Protein AF-A0A261QCX4-F1 (afdb_monomer_lite)

Structure (mmCIF, N/CA/C/O backbone):
data_AF-A0A261QCX4-F1
#
_entry.id   AF-A0A261QCX4-F1
#
loop_
_atom_site.group_PDB
_atom_site.id
_atom_site.type_symbol
_atom_site.label_atom_id
_atom_site.label_alt_id
_atom_site.label_comp_id
_atom_site.label_asym_id
_atom_site.label_entity_id
_atom_site.label_seq_id
_atom_site.pdbx_PDB_ins_code
_atom_site.Cartn_x
_atom_site.Cartn_y
_atom_site.Cartn_z
_atom_site.occupancy
_atom_site.B_iso_or_equiv
_atom_site.auth_seq_id
_atom_site.auth_comp_id
_atom_site.auth_asym_id
_atom_site.auth_atom_id
_atom_site.pdbx_PDB_model_num
ATOM 1 N N . MET A 1 1 ? 6.318 -2.029 2.864 1.00 81.06 1 MET A N 1
ATOM 2 C CA . MET A 1 1 ? 7.152 -3.258 2.730 1.00 81.06 1 MET A CA 1
ATOM 3 C C . MET A 1 1 ? 7.662 -3.360 1.300 1.00 81.06 1 MET A C 1
ATOM 5 O O . MET A 1 1 ? 6.929 -2.938 0.425 1.00 81.06 1 MET A O 1
ATOM 9 N N . THR A 1 2 ? 8.886 -3.832 1.038 1.00 82.62 2 THR A N 1
ATOM 10 C CA . THR A 1 2 ? 9.458 -3.858 -0.328 1.00 82.62 2 THR A CA 1
ATOM 11 C C . THR A 1 2 ? 9.252 -5.201 -1.023 1.00 82.62 2 THR A C 1
ATOM 13 O O . THR A 1 2 ? 9.128 -6.225 -0.354 1.00 82.62 2 THR A O 1
ATOM 16 N N . LYS A 1 3 ? 9.268 -5.192 -2.363 1.00 87.62 3 LYS A N 1
ATOM 17 C CA . LYS A 1 3 ? 8.924 -6.311 -3.261 1.00 87.62 3 LYS A CA 1
ATOM 18 C C . LYS A 1 3 ? 9.333 -7.713 -2.788 1.00 87.62 3 LYS A C 1
ATOM 20 O O . LYS A 1 3 ? 8.513 -8.621 -2.774 1.00 87.62 3 LYS A O 1
ATOM 25 N N . LYS A 1 4 ? 10.577 -7.888 -2.335 1.00 92.00 4 LYS A N 1
ATOM 26 C CA . LYS A 1 4 ? 11.108 -9.195 -1.899 1.00 92.00 4 LYS A CA 1
ATOM 27 C C . LYS A 1 4 ? 10.434 -9.788 -0.651 1.00 92.00 4 LYS A C 1
ATOM 29 O O . LYS A 1 4 ? 10.545 -10.986 -0.433 1.00 92.00 4 LYS A O 1
ATOM 34 N N . TYR A 1 5 ? 9.785 -8.961 0.165 1.00 93.44 5 TYR A N 1
ATOM 35 C CA . TYR A 1 5 ? 9.095 -9.372 1.392 1.00 93.44 5 TYR A CA 1
ATOM 36 C C . TYR A 1 5 ? 7.572 -9.397 1.232 1.00 93.44 5 TYR A C 1
ATOM 38 O O . TYR A 1 5 ? 6.874 -9.687 2.196 1.00 93.44 5 TYR A O 1
ATOM 46 N N . LEU A 1 6 ? 7.035 -9.065 0.053 1.00 94.50 6 LEU A N 1
ATOM 47 C CA . LEU A 1 6 ? 5.586 -8.996 -0.149 1.00 94.50 6 LEU A CA 1
ATOM 48 C C . LEU A 1 6 ? 4.882 -10.358 -0.034 1.00 94.50 6 LEU A C 1
ATOM 50 O O . LEU A 1 6 ? 3.833 -10.386 0.601 1.00 94.50 6 LEU A O 1
ATOM 54 N N . PRO A 1 7 ? 5.445 -11.483 -0.518 1.00 95.38 7 PRO A N 1
ATOM 55 C CA . PRO A 1 7 ? 4.836 -12.791 -0.272 1.00 95.38 7 PRO A CA 1
ATOM 56 C C . PRO A 1 7 ? 4.742 -13.141 1.220 1.00 95.38 7 PRO A C 1
ATOM 58 O O . PRO A 1 7 ? 3.748 -13.689 1.679 1.00 95.38 7 PRO A O 1
ATOM 61 N N . GLU A 1 8 ? 5.753 -12.772 2.012 1.00 95.56 8 GLU A N 1
ATOM 62 C CA . GLU A 1 8 ? 5.726 -12.966 3.467 1.00 95.56 8 GLU A CA 1
ATOM 63 C C . GLU A 1 8 ? 4.721 -12.021 4.144 1.00 95.56 8 GLU A C 1
ATOM 65 O O . GLU A 1 8 ? 3.989 -12.432 5.042 1.00 95.56 8 GLU A O 1
ATOM 70 N N . ALA A 1 9 ? 4.648 -10.770 3.680 1.00 95.06 9 ALA A N 1
ATOM 71 C CA . ALA A 1 9 ? 3.674 -9.778 4.128 1.00 95.06 9 ALA A CA 1
ATOM 72 C C . ALA A 1 9 ? 2.226 -10.224 3.923 1.00 95.06 9 ALA A C 1
ATOM 74 O O . ALA A 1 9 ? 1.365 -9.917 4.737 1.00 95.06 9 ALA A O 1
ATOM 75 N N . ALA A 1 10 ? 1.976 -10.941 2.830 1.00 96.06 10 ALA A N 1
ATOM 76 C CA . ALA A 1 10 ? 0.683 -11.498 2.463 1.00 96.06 10 ALA A CA 1
ATOM 77 C C . ALA A 1 10 ? 0.283 -12.722 3.299 1.00 96.06 10 ALA A C 1
ATOM 79 O O . ALA A 1 10 ? -0.808 -13.256 3.133 1.00 96.06 10 ALA A O 1
ATOM 80 N N . SER A 1 11 ? 1.145 -13.192 4.206 1.00 95.69 11 SER A N 1
ATOM 81 C CA . SER A 1 11 ? 0.795 -14.295 5.094 1.00 95.69 11 SER A CA 1
ATOM 82 C C . SER A 1 11 ? -0.418 -13.942 5.955 1.00 95.69 11 SER A C 1
ATOM 84 O O . SER A 1 11 ? -0.452 -12.900 6.615 1.00 95.69 11 SER A O 1
ATOM 86 N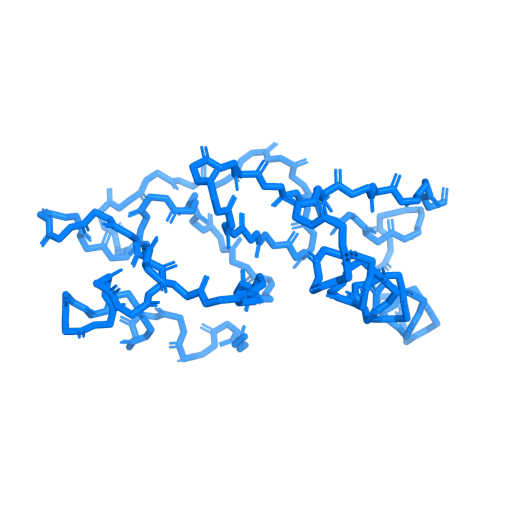 N . ASN A 1 12 ? -1.372 -14.871 6.025 1.00 94.62 12 ASN A N 1
ATOM 87 C CA . ASN A 1 12 ? -2.657 -14.737 6.720 1.00 94.62 12 ASN A CA 1
ATOM 88 C C . ASN A 1 12 ? -2.547 -14.205 8.157 1.00 94.62 12 ASN A C 1
ATOM 90 O O . ASN A 1 12 ? -3.475 -13.572 8.660 1.00 94.62 12 ASN A O 1
ATOM 94 N N . GLN A 1 13 ? -1.420 -14.457 8.830 1.00 94.81 13 GLN A N 1
ATOM 95 C CA . GLN A 1 13 ? -1.164 -13.987 10.193 1.00 94.81 13 GLN A CA 1
ATOM 96 C C . GLN A 1 13 ? -1.097 -12.454 10.319 1.00 94.81 13 GLN A C 1
ATOM 98 O O . GLN A 1 13 ? -1.278 -11.931 11.418 1.00 94.81 13 GLN A O 1
ATOM 103 N N . TYR A 1 14 ? -0.839 -11.733 9.225 1.00 95.88 14 TYR A N 1
ATOM 104 C CA . TYR A 1 14 ? -0.746 -10.272 9.215 1.00 95.88 14 TYR A CA 1
ATOM 105 C C . TYR A 1 14 ? -2.025 -9.579 8.737 1.00 95.88 14 TYR A C 1
ATOM 107 O O . TYR A 1 14 ? -2.201 -8.396 9.022 1.00 95.88 14 TYR A O 1
ATOM 115 N N . ALA A 1 15 ? -2.946 -10.299 8.090 1.00 96.12 15 ALA A N 1
ATOM 116 C CA . ALA A 1 15 ? -4.164 -9.719 7.526 1.00 96.12 15 ALA A CA 1
ATOM 117 C C . ALA A 1 15 ? -4.991 -8.954 8.577 1.00 96.12 15 ALA A C 1
ATOM 119 O O . ALA A 1 15 ? -5.361 -7.802 8.359 1.00 96.12 15 ALA A O 1
ATOM 120 N N . ASP A 1 16 ? -5.196 -9.538 9.766 1.00 95.75 16 ASP A N 1
ATOM 121 C CA . 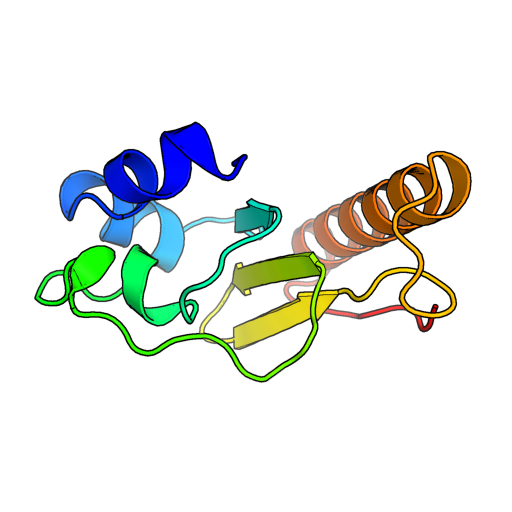ASP A 1 16 ? -5.916 -8.859 10.855 1.00 95.75 16 ASP A CA 1
ATOM 122 C C . ASP A 1 16 ? -5.187 -7.611 11.358 1.00 95.75 16 ASP A C 1
ATOM 124 O O . ASP A 1 16 ? -5.834 -6.648 11.764 1.00 95.75 16 ASP A O 1
ATOM 128 N N . VAL A 1 17 ? -3.851 -7.608 11.330 1.00 95.38 17 VAL A N 1
ATOM 129 C CA . VAL A 1 17 ? -3.059 -6.439 11.732 1.00 95.38 17 VAL A CA 1
ATOM 130 C C . VAL A 1 17 ? -3.307 -5.290 10.763 1.00 95.38 17 VAL A C 1
ATOM 132 O O . VAL A 1 17 ? -3.476 -4.157 11.200 1.00 95.38 17 VAL A O 1
ATOM 135 N N . TYR A 1 18 ? -3.364 -5.572 9.463 1.00 95.62 18 TYR A N 1
ATOM 136 C CA . TYR A 1 18 ? -3.601 -4.551 8.444 1.00 95.62 18 TYR A CA 1
ATOM 137 C C . TYR A 1 18 ? -5.049 -4.058 8.451 1.00 95.62 18 TYR A C 1
ATOM 139 O O . TYR A 1 18 ? -5.274 -2.852 8.361 1.00 95.62 18 TYR A O 1
ATOM 147 N N . LEU A 1 19 ? -6.017 -4.965 8.626 1.00 95.19 19 LEU A N 1
ATOM 148 C CA . LEU A 1 19 ? -7.443 -4.634 8.686 1.00 95.19 19 LEU A CA 1
ATOM 149 C C . LEU A 1 19 ? -7.789 -3.709 9.858 1.00 95.19 19 LEU A C 1
ATOM 151 O O . LEU A 1 19 ? -8.618 -2.817 9.703 1.00 95.19 19 LEU A O 1
ATOM 155 N N . HIS A 1 20 ? -7.139 -3.900 11.008 1.00 94.94 20 HIS A N 1
ATOM 156 C CA . HIS A 1 20 ? -7.423 -3.158 12.242 1.00 94.94 20 HIS A CA 1
ATOM 157 C C . HIS A 1 20 ? -6.319 -2.158 12.609 1.00 94.94 20 HIS A C 1
ATOM 159 O O . HIS A 1 20 ? -6.245 -1.700 13.754 1.00 94.94 20 HIS A O 1
ATOM 165 N N . SER A 1 21 ? -5.427 -1.839 11.668 1.00 94.75 21 SER A N 1
ATOM 166 C CA . SER A 1 21 ? -4.313 -0.935 11.932 1.00 94.75 21 SER A CA 1
ATOM 167 C C . SER A 1 21 ? -4.825 0.476 12.254 1.00 94.75 21 SER A C 1
ATOM 169 O O . SER A 1 21 ? -5.603 1.031 11.478 1.00 94.75 21 SER A O 1
ATOM 171 N N . PRO A 1 22 ? -4.350 1.126 13.336 1.00 93.31 22 PRO A N 1
ATOM 172 C CA . PRO A 1 22 ? -4.719 2.510 13.646 1.00 93.31 22 PRO A CA 1
ATOM 173 C C . PRO A 1 22 ? -4.069 3.529 12.696 1.00 93.31 22 PRO A C 1
ATOM 175 O O . PRO A 1 22 ? -4.407 4.711 12.741 1.00 93.31 22 PRO A O 1
ATOM 178 N N . VAL A 1 23 ? -3.133 3.089 11.850 1.00 94.19 23 VAL A N 1
ATOM 179 C CA . VAL A 1 23 ? -2.432 3.908 10.852 1.00 94.19 23 VAL A CA 1
ATOM 180 C C . VAL A 1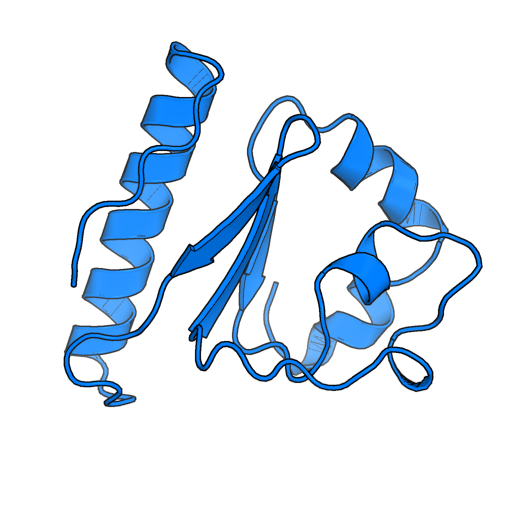 23 ? -2.407 3.201 9.493 1.00 94.19 23 VAL A C 1
ATOM 182 O O . VAL A 1 23 ? -2.423 1.968 9.462 1.00 94.19 23 VAL A O 1
ATOM 185 N N . PRO A 1 24 ? -2.322 3.930 8.367 1.00 95.81 24 PRO A N 1
ATOM 186 C CA . PRO A 1 24 ? -2.259 3.299 7.053 1.00 95.81 24 PRO A CA 1
ATOM 187 C C . PRO A 1 24 ? -1.052 2.370 6.897 1.00 95.81 24 PRO A C 1
ATOM 189 O O . PRO A 1 24 ? 0.065 2.710 7.296 1.00 95.81 24 PRO A O 1
ATOM 192 N N . ILE A 1 25 ? -1.271 1.210 6.275 1.00 95.38 25 ILE A N 1
ATOM 193 C CA . ILE A 1 25 ? -0.209 0.266 5.910 1.00 95.38 25 ILE A CA 1
ATOM 194 C C . ILE A 1 25 ? 0.033 0.350 4.408 1.00 95.38 25 ILE A C 1
ATOM 196 O O . ILE A 1 25 ? -0.914 0.403 3.625 1.00 95.38 25 ILE A O 1
ATOM 200 N N . VAL A 1 26 ? 1.311 0.355 4.014 1.00 95.25 26 VAL A N 1
ATOM 201 C CA . VAL A 1 26 ? 1.724 0.508 2.615 1.00 95.25 26 VAL A CA 1
ATOM 202 C C . VAL A 1 26 ? 2.680 -0.589 2.135 1.00 95.25 26 VAL A C 1
ATOM 204 O O . VAL A 1 26 ? 3.629 -1.004 2.821 1.00 95.25 26 VAL A O 1
ATOM 207 N N . PHE A 1 27 ? 2.473 -1.009 0.892 1.00 95.31 27 PHE A N 1
ATOM 208 C CA . PHE A 1 27 ? 3.229 -2.028 0.174 1.00 95.31 27 PHE A CA 1
ATOM 209 C C . PHE A 1 27 ? 3.857 -1.390 -1.068 1.00 95.31 27 PHE A C 1
ATOM 211 O O . PHE A 1 27 ? 3.178 -0.792 -1.898 1.00 95.31 27 PHE A O 1
ATOM 218 N N . ILE A 1 28 ? 5.184 -1.466 -1.150 1.00 93.69 28 ILE A N 1
ATOM 219 C CA . ILE A 1 28 ? 6.008 -0.768 -2.136 1.00 93.69 28 ILE A CA 1
ATOM 220 C C . ILE A 1 28 ? 6.264 -1.708 -3.305 1.00 93.69 28 ILE A C 1
ATOM 222 O O . ILE A 1 28 ? 6.810 -2.799 -3.110 1.00 93.69 28 ILE A O 1
ATOM 226 N N . ASN A 1 29 ? 5.961 -1.222 -4.504 1.00 92.12 29 ASN A N 1
ATOM 227 C CA . ASN A 1 29 ? 6.232 -1.865 -5.781 1.00 92.12 29 ASN A CA 1
ATOM 228 C C . ASN A 1 29 ? 5.654 -3.292 -5.828 1.00 92.12 29 ASN A C 1
ATOM 230 O O . ASN A 1 29 ? 6.353 -4.265 -6.125 1.00 92.12 29 ASN A O 1
ATOM 234 N N . SER A 1 30 ? 4.386 -3.404 -5.416 1.00 93.12 30 SER A N 1
ATOM 235 C CA . SER A 1 30 ? 3.616 -4.645 -5.471 1.00 93.12 30 SER A CA 1
ATOM 236 C C . SER A 1 30 ? 3.112 -4.875 -6.884 1.00 93.12 30 SER A C 1
ATOM 238 O O . SER A 1 30 ? 2.438 -4.019 -7.450 1.00 93.12 30 SER A O 1
ATOM 240 N N . ASP A 1 31 ? 3.370 -6.066 -7.416 1.00 92.88 31 ASP A N 1
ATOM 241 C CA . ASP A 1 31 ? 2.764 -6.490 -8.679 1.00 92.88 31 ASP A CA 1
ATOM 242 C C . ASP A 1 31 ? 1.306 -6.927 -8.472 1.00 92.88 31 ASP A C 1
ATOM 244 O O . ASP A 1 31 ? 0.566 -7.048 -9.438 1.00 92.88 31 ASP A O 1
ATOM 248 N N . LYS A 1 32 ? 0.885 -7.165 -7.222 1.00 95.50 32 LYS A N 1
ATOM 249 C CA . LYS A 1 32 ? -0.426 -7.709 -6.847 1.00 95.50 32 LYS A CA 1
ATOM 250 C C . LYS A 1 32 ? -1.332 -6.655 -6.227 1.00 95.50 32 LYS A C 1
ATOM 252 O O . LYS A 1 32 ? -0.854 -5.704 -5.603 1.00 95.50 32 LYS A O 1
ATOM 257 N N . VAL A 1 33 ? -2.642 -6.842 -6.382 1.00 94.69 33 VAL A N 1
ATOM 258 C CA . VAL A 1 33 ? -3.671 -5.999 -5.748 1.00 94.69 33 VAL A CA 1
ATOM 259 C C . VAL A 1 33 ? -3.634 -6.093 -4.218 1.00 94.69 33 VAL A C 1
ATOM 261 O O . VAL A 1 33 ? -3.187 -7.089 -3.657 1.00 94.69 33 VAL A O 1
ATOM 264 N N . TYR A 1 34 ? -4.168 -5.077 -3.532 1.00 93.88 34 TYR A N 1
ATOM 265 C CA . TYR A 1 34 ? -4.164 -4.989 -2.063 1.00 93.88 34 TYR A CA 1
ATOM 266 C C . TYR A 1 34 ? -4.850 -6.168 -1.350 1.00 93.88 34 TYR A C 1
ATOM 268 O O . TYR A 1 34 ? -4.492 -6.479 -0.216 1.00 93.88 34 TYR A O 1
ATOM 276 N N . LEU A 1 35 ? -5.801 -6.843 -2.013 1.00 95.38 35 LEU A N 1
ATOM 277 C CA . LEU A 1 35 ? -6.476 -8.029 -1.474 1.00 95.38 35 LEU A CA 1
ATOM 278 C C . LEU A 1 35 ? -5.494 -9.146 -1.116 1.00 95.38 35 LEU A C 1
ATOM 280 O O . LEU A 1 35 ? -5.740 -9.851 -0.149 1.00 95.38 35 LEU A O 1
ATOM 284 N N . ALA A 1 36 ? -4.350 -9.225 -1.805 1.00 96.38 36 ALA A N 1
ATOM 285 C CA . ALA A 1 36 ? -3.271 -10.156 -1.480 1.00 96.38 36 ALA A CA 1
ATOM 286 C C . ALA A 1 36 ? -2.770 -10.044 -0.029 1.00 96.38 36 ALA A C 1
ATOM 288 O O . ALA A 1 36 ? -2.116 -10.955 0.454 1.00 96.38 36 ALA A O 1
ATOM 289 N N . PHE A 1 37 ? -3.010 -8.919 0.650 1.00 96.44 37 PHE A N 1
ATOM 290 C CA . PHE A 1 37 ? -2.501 -8.670 1.999 1.00 96.44 37 PHE A CA 1
ATOM 291 C C . PHE A 1 37 ? -3.580 -8.724 3.082 1.00 96.44 37 PHE A C 1
ATOM 293 O O . PHE A 1 37 ? -3.249 -8.891 4.253 1.00 96.44 37 PHE A O 1
ATOM 300 N N . ILE A 1 38 ? -4.852 -8.538 2.723 1.00 95.81 38 ILE A N 1
ATOM 301 C CA . ILE A 1 38 ? -5.947 -8.406 3.698 1.00 95.81 38 ILE A CA 1
ATOM 302 C C . ILE A 1 38 ? -6.965 -9.548 3.633 1.00 95.81 38 ILE A C 1
ATOM 304 O O . ILE A 1 38 ? -7.695 -9.755 4.600 1.00 95.81 38 ILE A O 1
ATOM 308 N N . ASP A 1 39 ? -7.020 -10.285 2.522 1.00 95.56 39 ASP A N 1
ATOM 309 C CA . ASP A 1 39 ? -7.867 -11.465 2.382 1.00 95.56 39 ASP A CA 1
ATOM 310 C C . ASP A 1 39 ? -7.091 -12.705 2.846 1.00 95.56 39 ASP A C 1
ATOM 312 O O . ASP A 1 39 ? -6.070 -13.071 2.273 1.00 95.56 39 ASP A O 1
ATOM 316 N N . LYS A 1 40 ? -7.575 -13.350 3.912 1.00 94.38 40 LYS A N 1
ATOM 317 C CA . LYS A 1 40 ? -6.926 -14.520 4.525 1.00 94.38 40 LYS A CA 1
ATOM 318 C C . LYS A 1 40 ? -7.021 -15.779 3.671 1.00 94.38 40 LYS A C 1
ATOM 320 O O . LYS A 1 40 ? -6.295 -16.734 3.935 1.00 94.38 40 LYS A O 1
ATOM 325 N N . ASP A 1 41 ? -7.922 -15.815 2.703 1.00 94.69 41 ASP A N 1
ATOM 326 C CA . ASP A 1 41 ? -8.108 -16.985 1.850 1.00 94.69 41 ASP A CA 1
ATOM 327 C C . ASP A 1 41 ? -7.355 -16.840 0.516 1.00 94.69 41 ASP A C 1
ATOM 329 O O . ASP A 1 41 ? -7.375 -17.758 -0.307 1.00 94.69 41 ASP A O 1
ATOM 333 N N . LEU A 1 42 ? -6.654 -15.716 0.309 1.00 95.25 42 LEU A N 1
ATOM 334 C CA . LEU A 1 42 ? -5.947 -15.387 -0.924 1.00 95.25 42 LEU A CA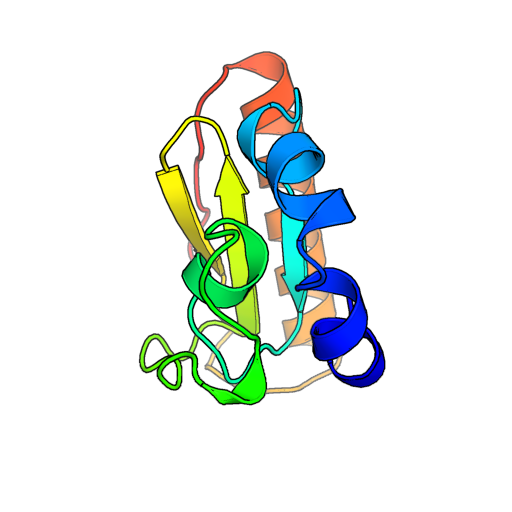 1
ATOM 335 C C . LEU A 1 42 ? -4.435 -15.274 -0.694 1.00 95.25 42 LEU A C 1
ATOM 337 O O . LEU A 1 42 ? -3.964 -14.412 0.040 1.00 95.25 42 LEU A O 1
ATOM 341 N N . SER 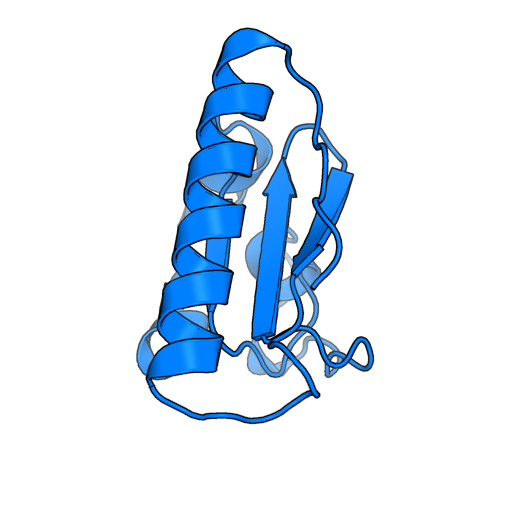A 1 43 ? -3.657 -16.114 -1.379 1.00 93.94 43 SER A N 1
ATOM 342 C CA . SER A 1 43 ? -2.197 -15.994 -1.386 1.00 93.94 43 SER A CA 1
ATOM 343 C C . SER A 1 43 ? -1.729 -14.825 -2.265 1.00 93.94 43 SER A C 1
ATOM 345 O O . SER A 1 43 ? -2.443 -14.365 -3.163 1.00 93.94 43 SER A O 1
ATOM 347 N N . TYR A 1 44 ? -0.490 -14.371 -2.059 1.00 94.94 44 TYR A N 1
ATOM 348 C CA . TYR A 1 44 ? 0.111 -13.349 -2.918 1.00 94.94 44 TYR A CA 1
ATOM 349 C C . TYR A 1 44 ? 0.205 -13.814 -4.375 1.00 94.94 44 TYR A C 1
ATOM 351 O O . TYR A 1 44 ? -0.083 -13.053 -5.297 1.00 94.94 44 TYR A O 1
ATOM 359 N N . GLU A 1 45 ? 0.596 -15.065 -4.598 1.00 94.19 45 GLU A N 1
ATOM 360 C CA . GLU A 1 45 ? 0.797 -15.643 -5.924 1.00 94.19 45 GLU A CA 1
ATOM 361 C C . GLU A 1 45 ? -0.518 -15.780 -6.702 1.00 94.19 45 GLU A C 1
ATOM 363 O O . GLU A 1 45 ? -0.542 -15.489 -7.904 1.00 94.19 45 GLU A O 1
ATOM 368 N N . ASP A 1 46 ? -1.598 -16.159 -6.013 1.00 95.69 46 ASP A N 1
ATOM 369 C CA . ASP A 1 46 ? -2.927 -16.369 -6.602 1.00 95.69 46 ASP A CA 1
ATOM 370 C C . ASP A 1 46 ? -3.702 -15.060 -6.809 1.00 95.69 46 ASP A C 1
ATOM 372 O O . ASP A 1 46 ? -4.649 -15.006 -7.601 1.00 95.69 46 ASP A O 1
ATOM 376 N N . ALA A 1 47 ? -3.300 -13.982 -6.131 1.00 95.81 47 ALA A N 1
ATOM 377 C CA . ALA A 1 47 ? -3.907 -12.675 -6.310 1.00 95.81 47 ALA A CA 1
ATOM 378 C C . ALA A 1 47 ? -3.730 -1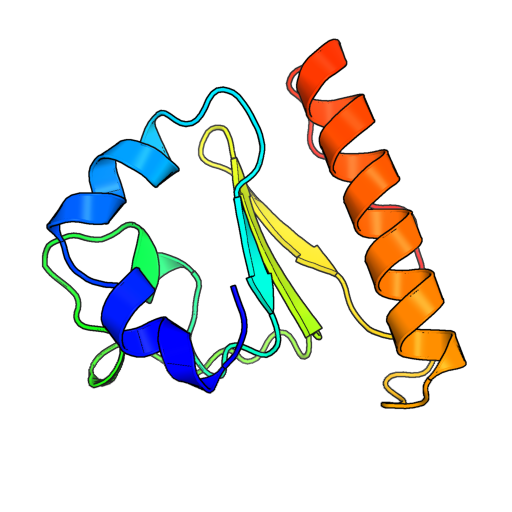2.146 -7.743 1.00 95.81 47 ALA A C 1
ATOM 380 O O . ALA A 1 47 ? -2.738 -12.401 -8.437 1.00 95.81 47 ALA A O 1
ATOM 381 N N . HIS A 1 48 ? -4.697 -11.343 -8.188 1.00 95.50 48 HIS A N 1
ATOM 382 C CA . HIS A 1 48 ? -4.610 -10.663 -9.474 1.00 95.50 48 HIS A CA 1
ATOM 383 C C . HIS A 1 48 ? -3.490 -9.622 -9.496 1.00 95.50 48 HIS A C 1
ATOM 385 O O . HIS A 1 48 ? -3.227 -8.936 -8.503 1.00 95.50 48 HIS A O 1
ATOM 391 N N . ASP A 1 49 ? -2.875 -9.469 -10.667 1.00 94.81 49 ASP A N 1
ATOM 392 C CA . ASP A 1 49 ? -1.895 -8.415 -10.886 1.00 94.81 49 ASP A CA 1
ATOM 393 C C . ASP A 1 49 ? -2.574 -7.039 -10.836 1.00 94.81 49 ASP A C 1
ATOM 395 O O . ASP A 1 49 ? -3.668 -6.835 -11.381 1.00 94.81 49 ASP A O 1
ATOM 399 N N . SER A 1 50 ? -1.920 -6.083 -10.180 1.00 89.94 50 SER A N 1
ATOM 400 C CA . SER A 1 50 ? -2.371 -4.700 -10.139 1.00 89.94 50 SER A CA 1
ATOM 401 C C . SER A 1 50 ? -2.232 -4.056 -11.516 1.00 89.94 50 SER A C 1
ATOM 403 O O . SER A 1 50 ? -1.219 -4.192 -12.199 1.00 89.94 50 SER A O 1
ATOM 405 N N . LYS A 1 51 ? -3.262 -3.309 -11.915 1.00 88.06 51 LYS A N 1
ATOM 406 C CA . LYS A 1 51 ? -3.279 -2.517 -13.155 1.00 88.06 51 LYS A CA 1
ATOM 407 C C . LYS A 1 51 ? -3.296 -1.013 -12.894 1.00 88.06 51 LYS A C 1
ATOM 409 O O . LYS A 1 51 ? -3.506 -0.250 -13.831 1.00 88.06 51 LYS A O 1
ATOM 414 N N . SER A 1 52 ? -3.126 -0.586 -11.641 1.00 84.44 52 SER A N 1
ATOM 415 C CA . SER A 1 52 ? -3.237 0.829 -11.280 1.00 84.44 52 SER A CA 1
ATOM 416 C C . SER A 1 52 ? -2.043 1.664 -11.746 1.00 84.44 52 SER A C 1
ATOM 418 O O . SER A 1 52 ? -2.193 2.854 -11.994 1.00 84.44 52 SER A O 1
ATOM 420 N N . GLY A 1 53 ? -0.867 1.042 -11.900 1.00 84.69 53 GLY A N 1
ATOM 421 C CA . GLY A 1 53 ? 0.380 1.761 -12.177 1.00 84.69 53 GLY A CA 1
ATOM 422 C C . GLY A 1 53 ? 0.920 2.529 -10.964 1.00 84.69 53 GLY A C 1
ATOM 423 O O . GLY A 1 53 ? 1.861 3.310 -11.110 1.00 84.69 53 GLY A O 1
ATOM 424 N N . ASP A 1 54 ? 0.339 2.310 -9.781 1.00 92.25 54 ASP A N 1
ATOM 425 C CA . ASP A 1 54 ? 0.817 2.893 -8.533 1.00 92.25 54 ASP A CA 1
ATOM 426 C C . ASP A 1 54 ? 2.131 2.241 -8.111 1.00 92.25 54 ASP A C 1
ATOM 428 O O . ASP A 1 54 ? 2.304 1.024 -8.188 1.00 92.25 54 ASP A O 1
ATOM 432 N N . TYR A 1 55 ? 3.052 3.054 -7.605 1.00 93.25 55 TYR A N 1
ATOM 433 C CA . TYR A 1 55 ? 4.304 2.551 -7.047 1.00 93.25 55 TYR A CA 1
ATOM 434 C C . TYR A 1 55 ? 4.139 2.094 -5.602 1.00 93.25 55 TYR A C 1
ATOM 436 O O . TYR A 1 55 ? 4.834 1.191 -5.142 1.00 93.25 55 TYR A O 1
ATOM 444 N N . LEU A 1 56 ? 3.204 2.700 -4.882 1.00 94.00 56 LEU A N 1
ATOM 445 C CA . LEU A 1 56 ? 2.833 2.356 -3.521 1.00 94.00 56 LEU A CA 1
ATOM 446 C C . LEU A 1 56 ? 1.337 2.093 -3.484 1.00 94.00 56 LEU A C 1
ATOM 448 O O . LEU A 1 56 ? 0.562 2.924 -3.942 1.00 94.00 56 LEU A O 1
ATOM 452 N N . ILE A 1 57 ? 0.937 0.969 -2.903 1.00 95.12 57 ILE A N 1
ATOM 453 C CA . ILE A 1 57 ? -0.465 0.683 -2.595 1.00 95.12 57 ILE A CA 1
ATOM 454 C C . ILE A 1 57 ? -0.647 0.572 -1.090 1.00 95.12 57 ILE A C 1
ATOM 456 O O . ILE A 1 57 ? 0.286 0.204 -0.372 1.00 95.12 57 ILE A O 1
ATOM 460 N N . GLY A 1 58 ? -1.843 0.865 -0.603 1.00 94.88 58 GLY A N 1
ATOM 461 C CA . GLY A 1 58 ? -2.132 0.799 0.816 1.00 94.88 58 GLY A CA 1
ATOM 462 C C . GLY A 1 58 ? -3.589 0.530 1.132 1.00 94.88 58 GLY A C 1
ATOM 463 O O . GLY A 1 58 ? -4.466 0.566 0.265 1.00 94.88 58 GLY A O 1
ATOM 464 N N . TYR A 1 59 ? -3.809 0.233 2.405 1.00 95.50 59 TYR A N 1
ATOM 465 C CA . TYR A 1 59 ? -5.122 -0.003 2.981 1.00 95.50 59 TYR A CA 1
ATOM 466 C C . TYR A 1 59 ? -5.216 0.684 4.341 1.00 95.50 59 TYR A C 1
ATOM 468 O O . TYR A 1 59 ? -4.269 0.650 5.138 1.00 95.50 59 TYR A O 1
ATOM 476 N N . TYR A 1 60 ? -6.353 1.320 4.594 1.00 96.19 60 TYR A N 1
ATOM 477 C CA . TYR A 1 60 ? -6.682 1.940 5.871 1.00 96.19 60 TYR A CA 1
ATOM 478 C C . TYR A 1 60 ? -8.190 2.146 5.972 1.00 96.19 60 TYR A C 1
ATOM 480 O O . TYR A 1 60 ? -8.776 2.635 5.015 1.00 96.19 60 TYR A O 1
ATOM 488 N N . ASN A 1 61 ? -8.811 1.816 7.109 1.00 92.38 61 ASN A N 1
ATOM 489 C CA . ASN A 1 61 ? -10.240 2.061 7.359 1.00 92.38 61 ASN A CA 1
ATOM 490 C C . ASN A 1 61 ? -11.153 1.668 6.178 1.00 92.38 61 ASN A C 1
ATOM 492 O O . ASN A 1 61 ? -11.915 2.490 5.680 1.00 92.38 61 ASN A O 1
ATOM 496 N N . GLU A 1 62 ? -11.039 0.425 5.695 1.00 91.06 62 GLU A N 1
ATOM 497 C CA . GLU A 1 62 ? -11.837 -0.097 4.564 1.00 91.06 62 GLU A CA 1
ATOM 498 C C . GLU A 1 62 ? -11.588 0.591 3.212 1.00 91.06 62 GLU A C 1
ATOM 500 O O . GLU A 1 62 ? -12.227 0.268 2.210 1.00 91.06 62 GLU A O 1
ATOM 505 N N . GLN A 1 63 ? -10.603 1.486 3.147 1.00 92.94 63 GLN A N 1
ATOM 506 C CA . GLN A 1 63 ? -10.235 2.220 1.951 1.00 92.94 63 GLN A CA 1
ATOM 507 C C . GLN A 1 63 ? -8.899 1.728 1.388 1.00 92.94 63 GLN A C 1
ATOM 509 O O . GLN A 1 63 ? -7.857 1.752 2.046 1.00 92.94 63 GLN A O 1
ATOM 514 N N . TYR A 1 64 ? -8.936 1.330 0.117 1.00 92.62 64 TYR A N 1
ATOM 515 C CA . TYR A 1 64 ? -7.748 1.165 -0.714 1.00 92.62 64 TYR A CA 1
ATOM 516 C C . TYR A 1 64 ? -7.268 2.523 -1.232 1.00 92.62 64 TYR A C 1
ATOM 518 O O . TYR A 1 64 ? -8.074 3.369 -1.630 1.00 92.62 64 TYR A O 1
ATOM 526 N N . PHE A 1 65 ? -5.953 2.704 -1.297 1.00 94.12 65 PHE A N 1
ATOM 527 C CA . PHE A 1 65 ? -5.343 3.851 -1.957 1.00 94.12 65 PHE A CA 1
ATOM 528 C C . PHE A 1 65 ? -4.041 3.476 -2.658 1.00 94.12 65 PHE A C 1
ATOM 530 O O . PHE A 1 65 ? -3.411 2.463 -2.349 1.00 94.12 65 PHE A O 1
ATOM 537 N N . GLY A 1 66 ? -3.633 4.328 -3.594 1.00 93.75 66 GLY A N 1
ATOM 538 C CA . GLY A 1 66 ? -2.405 4.177 -4.354 1.00 93.75 66 GLY A CA 1
ATOM 539 C C . GLY A 1 66 ? -1.707 5.514 -4.568 1.00 93.75 66 GLY A C 1
ATOM 540 O O . GLY A 1 66 ? -2.356 6.557 -4.641 1.00 93.75 66 GLY A O 1
ATOM 541 N N . VAL A 1 67 ? -0.377 5.485 -4.623 1.00 94.38 67 VAL A N 1
ATOM 542 C CA . VAL A 1 67 ? 0.467 6.651 -4.895 1.00 94.38 67 VAL A CA 1
ATOM 543 C C . VAL A 1 67 ? 1.432 6.306 -6.026 1.00 94.38 67 VAL A C 1
ATOM 545 O O . VAL A 1 67 ? 2.270 5.406 -5.916 1.00 94.38 67 VAL A O 1
ATOM 548 N N . GLY A 1 68 ? 1.304 7.036 -7.132 1.00 93.69 68 GLY A N 1
ATOM 549 C CA . GLY A 1 68 ? 2.184 6.937 -8.292 1.00 93.69 68 GLY A CA 1
ATOM 550 C C . GLY A 1 68 ? 3.463 7.767 -8.154 1.00 93.69 68 GLY A C 1
ATOM 551 O O . GLY A 1 68 ? 3.522 8.755 -7.413 1.00 93.69 68 GLY A O 1
ATOM 552 N N . LEU A 1 69 ? 4.486 7.384 -8.919 1.00 94.38 69 LEU A N 1
ATOM 553 C CA . LEU A 1 69 ? 5.694 8.193 -9.100 1.00 94.38 69 LEU A CA 1
ATOM 554 C C . LEU A 1 69 ? 5.409 9.406 -9.985 1.00 94.38 69 LEU A C 1
ATOM 556 O O . LEU A 1 69 ? 4.626 9.315 -10.932 1.00 94.38 69 LEU A O 1
ATOM 560 N N . TYR A 1 70 ? 6.121 10.502 -9.725 1.00 87.75 70 TYR A N 1
ATOM 561 C CA . TYR A 1 70 ? 6.153 11.652 -10.626 1.00 87.75 70 TYR A CA 1
ATOM 562 C C . TYR A 1 70 ? 6.565 11.225 -12.041 1.00 87.75 70 TYR A C 1
ATOM 564 O O . TYR A 1 70 ? 7.544 10.488 -12.205 1.00 87.75 70 TYR A O 1
ATOM 572 N N . ASP A 1 71 ? 5.813 11.664 -13.056 1.00 86.31 71 ASP A N 1
ATOM 573 C CA . ASP A 1 71 ? 5.990 11.289 -14.469 1.00 86.31 71 ASP A CA 1
ATOM 574 C C . ASP A 1 71 ? 6.014 9.769 -14.752 1.00 86.31 71 ASP A C 1
ATOM 576 O O . ASP A 1 71 ? 6.451 9.348 -15.826 1.00 86.31 71 ASP A O 1
ATOM 580 N N . HIS A 1 72 ? 5.592 8.922 -13.807 1.00 87.12 72 HIS A N 1
ATOM 581 C CA . HIS A 1 72 ? 5.768 7.464 -13.865 1.00 87.12 72 HIS A CA 1
ATOM 582 C C . HIS A 1 72 ? 7.235 7.014 -14.027 1.00 87.12 72 HIS A C 1
ATOM 584 O O . HIS A 1 72 ? 7.503 5.928 -14.546 1.00 87.12 72 HIS A O 1
ATOM 590 N N . LYS A 1 73 ? 8.205 7.835 -13.601 1.00 90.56 73 LYS A N 1
ATOM 591 C CA . LYS A 1 73 ? 9.636 7.529 -13.737 1.00 90.56 73 LYS A CA 1
ATOM 592 C C . LYS A 1 73 ? 10.214 7.015 -12.428 1.00 90.56 73 LYS A C 1
ATOM 594 O O . LYS A 1 73 ? 10.130 7.676 -11.401 1.00 90.56 73 LYS A O 1
ATOM 599 N N . GLU A 1 74 ? 10.903 5.881 -12.484 1.00 91.50 74 GLU A N 1
ATOM 600 C CA . GLU A 1 74 ? 11.639 5.319 -11.346 1.00 91.50 74 GLU A CA 1
ATOM 601 C C . GLU A 1 74 ? 13.019 5.978 -11.196 1.00 91.50 74 GLU A C 1
ATOM 603 O O . GLU A 1 74 ? 14.068 5.359 -11.366 1.00 91.50 74 GLU A O 1
ATOM 608 N N . THR A 1 75 ? 13.017 7.286 -10.923 1.00 94.75 75 THR A N 1
ATOM 609 C CA . THR A 1 75 ? 14.225 8.027 -10.535 1.00 94.75 75 THR A CA 1
ATOM 610 C C . THR A 1 75 ? 14.317 8.145 -9.020 1.00 94.75 75 THR A C 1
ATOM 612 O O . THR A 1 75 ? 13.311 8.057 -8.318 1.00 94.75 75 THR A O 1
ATOM 615 N N . LYS A 1 76 ? 15.524 8.399 -8.502 1.00 94.94 76 LYS A N 1
ATOM 616 C CA . LYS A 1 76 ? 15.722 8.670 -7.073 1.00 94.94 76 LYS A CA 1
ATOM 617 C C . LYS A 1 76 ? 14.812 9.806 -6.581 1.00 94.94 76 LYS A C 1
ATOM 619 O O . LYS A 1 76 ? 14.159 9.640 -5.561 1.00 94.94 76 LYS A O 1
ATOM 624 N N . GLU A 1 77 ? 14.741 10.906 -7.329 1.00 94.94 77 GLU A N 1
ATOM 625 C CA . GLU A 1 77 ? 13.928 12.081 -6.986 1.00 94.94 77 GLU A CA 1
ATOM 626 C C . GLU A 1 77 ? 12.433 11.739 -6.957 1.00 94.94 77 GLU A C 1
ATOM 628 O O . GLU A 1 77 ? 11.757 12.017 -5.972 1.00 94.94 77 GLU A O 1
ATOM 633 N N . SER A 1 78 ? 11.931 11.049 -7.987 1.00 94.88 78 SER A N 1
ATOM 634 C CA . SER A 1 78 ? 10.531 10.606 -8.049 1.00 94.88 78 SER A CA 1
ATOM 635 C C . SER A 1 78 ? 10.166 9.655 -6.905 1.00 94.88 78 SER A C 1
ATOM 637 O O . SER A 1 78 ? 9.045 9.695 -6.401 1.00 94.88 78 SER A O 1
ATOM 639 N N . ILE A 1 79 ? 11.099 8.790 -6.492 1.00 94.31 79 ILE A N 1
ATOM 640 C CA . ILE A 1 79 ? 10.912 7.884 -5.355 1.00 94.31 79 ILE A CA 1
ATOM 641 C C . ILE A 1 79 ? 10.886 8.676 -4.040 1.00 94.31 79 ILE A C 1
ATOM 643 O O . ILE A 1 79 ? 9.981 8.465 -3.237 1.00 94.31 79 ILE A O 1
ATOM 647 N N . GLU A 1 80 ? 11.842 9.579 -3.808 1.00 95.06 80 GLU A N 1
ATOM 648 C CA . GLU A 1 80 ? 11.918 10.410 -2.593 1.00 95.06 80 GLU A CA 1
ATOM 649 C C . GLU A 1 80 ? 10.677 11.296 -2.419 1.00 95.06 80 GLU A C 1
ATOM 651 O O . GLU A 1 80 ? 10.118 11.376 -1.320 1.00 95.06 80 GLU A O 1
ATOM 656 N N . ASP A 1 81 ? 10.195 11.892 -3.507 1.00 94.69 81 ASP A N 1
ATOM 657 C CA . ASP A 1 81 ? 8.929 12.624 -3.545 1.00 94.69 81 ASP A CA 1
ATOM 658 C C . ASP A 1 81 ? 7.738 11.721 -3.170 1.00 94.69 81 ASP A C 1
ATOM 660 O O . ASP A 1 81 ? 6.944 12.054 -2.289 1.00 94.69 81 ASP A O 1
ATOM 664 N N . CYS A 1 82 ? 7.647 10.531 -3.771 1.00 94.62 82 CYS A N 1
ATOM 665 C CA . CYS A 1 82 ? 6.581 9.574 -3.482 1.00 94.62 82 CYS A CA 1
ATOM 666 C C . CYS A 1 82 ? 6.562 9.156 -2.000 1.00 94.62 82 CYS A C 1
ATOM 668 O O . CYS A 1 82 ? 5.497 9.120 -1.379 1.00 94.62 82 CYS A O 1
ATOM 670 N N . TYR A 1 83 ? 7.732 8.911 -1.397 1.00 94.25 83 TYR A N 1
ATOM 671 C CA . TYR A 1 83 ? 7.833 8.645 0.043 1.00 94.25 83 TYR A CA 1
ATOM 672 C C . TYR A 1 83 ? 7.399 9.846 0.889 1.00 94.25 83 TYR A C 1
ATOM 674 O O . TYR A 1 83 ? 6.701 9.650 1.883 1.00 94.25 83 TYR A O 1
ATOM 682 N N . SER A 1 84 ? 7.771 11.067 0.500 1.00 95.00 84 SER A N 1
ATOM 683 C CA . SER A 1 84 ? 7.371 12.294 1.206 1.00 95.00 84 SER A CA 1
ATOM 684 C C . SER A 1 84 ? 5.847 12.435 1.241 1.00 95.00 84 SER A C 1
ATOM 686 O O . SER A 1 84 ? 5.269 12.569 2.320 1.00 95.00 84 SER A O 1
ATOM 688 N N . ARG A 1 85 ? 5.182 12.259 0.091 1.00 94.94 85 ARG A N 1
ATOM 689 C CA . ARG A 1 85 ? 3.712 12.282 -0.016 1.00 94.94 85 ARG A CA 1
ATOM 690 C C . ARG A 1 85 ? 3.037 11.186 0.811 1.00 94.94 85 ARG A C 1
ATOM 692 O O . ARG A 1 85 ? 1.986 11.420 1.400 1.00 94.94 85 ARG A O 1
ATOM 699 N N . VAL A 1 86 ? 3.636 9.996 0.902 1.00 94.81 86 VAL A N 1
ATOM 700 C CA . VAL A 1 86 ? 3.106 8.913 1.748 1.00 94.81 86 VAL A CA 1
ATOM 701 C C . VAL A 1 86 ? 3.259 9.213 3.238 1.00 94.81 86 VAL A C 1
ATOM 703 O O . VAL A 1 86 ? 2.351 8.897 4.006 1.00 94.81 86 VAL A O 1
ATOM 706 N N . PHE A 1 87 ? 4.358 9.835 3.668 1.00 94.69 87 PHE A N 1
ATOM 707 C CA . PHE A 1 87 ? 4.504 10.243 5.067 1.00 94.69 87 PHE A CA 1
ATOM 708 C C . PHE A 1 87 ? 3.493 11.320 5.460 1.00 94.69 87 PHE A C 1
ATOM 710 O O . PHE A 1 87 ? 2.864 11.180 6.509 1.00 94.69 87 PHE A O 1
ATOM 717 N N . GLU A 1 88 ? 3.280 12.324 4.607 1.00 94.88 88 GLU A N 1
ATOM 718 C CA . GLU A 1 88 ? 2.227 13.331 4.802 1.00 94.88 88 GLU A CA 1
ATOM 719 C C . GLU A 1 88 ? 0.845 12.675 4.905 1.00 94.88 88 GLU A C 1
ATOM 721 O O . GLU A 1 88 ? 0.110 12.929 5.856 1.00 94.88 88 GLU A O 1
ATOM 726 N N . LEU A 1 89 ? 0.521 11.757 3.987 1.00 95.62 89 LEU A N 1
ATOM 727 C CA . LEU A 1 89 ? -0.737 11.006 3.999 1.00 95.62 89 LEU A CA 1
ATOM 728 C C . LEU A 1 89 ? -0.922 10.215 5.300 1.00 95.62 89 LEU A C 1
ATOM 730 O O . LEU A 1 89 ? -2.001 10.258 5.889 1.00 95.62 89 LEU A O 1
ATOM 734 N N . ILE A 1 90 ? 0.109 9.507 5.773 1.00 94.56 90 ILE A N 1
ATOM 735 C CA . ILE A 1 90 ? 0.054 8.747 7.033 1.00 94.56 90 ILE A CA 1
ATOM 736 C C . ILE A 1 90 ? -0.170 9.687 8.223 1.00 94.56 90 ILE A C 1
ATOM 738 O O . ILE A 1 90 ? -0.951 9.362 9.120 1.00 94.56 90 ILE A O 1
ATOM 742 N N . GLU A 1 91 ? 0.491 10.845 8.245 1.00 94.75 91 GLU A N 1
ATOM 743 C CA . GLU A 1 91 ? 0.310 11.847 9.294 1.00 94.75 91 GLU A CA 1
ATOM 744 C C . GLU A 1 91 ? -1.109 12.428 9.278 1.00 94.75 91 GLU A C 1
ATOM 746 O O . GLU A 1 91 ? -1.763 12.484 10.324 1.00 94.75 91 GLU A O 1
ATOM 751 N N . THR A 1 92 ? -1.628 12.798 8.109 1.00 94.56 92 THR A N 1
ATOM 752 C CA . THR A 1 92 ? -3.007 13.270 7.954 1.00 94.56 92 THR A CA 1
ATOM 753 C C . THR A 1 92 ? -4.004 12.208 8.397 1.00 94.56 92 THR A C 1
ATOM 755 O O . THR A 1 92 ? -4.861 12.498 9.233 1.00 94.56 92 THR A O 1
ATOM 758 N N . ALA A 1 93 ? -3.862 10.971 7.921 1.00 95.00 93 ALA A N 1
ATOM 759 C CA . ALA A 1 93 ? -4.754 9.866 8.258 1.00 95.00 93 ALA A CA 1
ATOM 760 C C . ALA A 1 93 ? -4.753 9.565 9.758 1.00 95.00 93 ALA A C 1
ATOM 762 O O . ALA A 1 93 ? -5.810 9.394 10.356 1.00 95.00 93 ALA A O 1
ATOM 763 N N . LYS A 1 94 ? -3.585 9.593 10.404 1.00 91.88 94 LYS A N 1
ATOM 764 C CA . LYS A 1 94 ? -3.473 9.418 11.857 1.00 91.88 94 LYS A CA 1
ATOM 765 C C . LYS A 1 94 ? -4.226 10.498 12.646 1.00 91.88 94 LYS A C 1
ATOM 767 O O . LYS A 1 94 ? -4.740 10.209 13.723 1.00 91.88 94 LYS A O 1
ATOM 772 N N . ASN A 1 95 ? -4.254 11.735 12.149 1.00 93.12 95 ASN A N 1
ATOM 773 C CA . ASN A 1 95 ? -4.874 12.868 12.844 1.00 93.12 95 ASN A CA 1
ATOM 774 C C . ASN A 1 95 ? -6.362 13.059 12.508 1.00 93.12 95 ASN A C 1
ATOM 776 O O . ASN A 1 95 ? -7.097 13.618 13.320 1.00 93.12 95 ASN A O 1
ATOM 780 N N . THR A 1 96 ? -6.801 12.627 11.326 1.00 94.19 96 THR A N 1
ATOM 781 C CA . THR A 1 96 ? -8.147 12.912 10.790 1.00 94.19 96 THR A CA 1
ATOM 782 C C . THR A 1 96 ? -9.000 11.663 10.575 1.00 94.19 96 THR A C 1
ATOM 784 O O . THR A 1 96 ? -10.221 11.764 10.546 1.00 94.19 96 THR A O 1
ATOM 787 N N . GLY A 1 97 ? -8.380 10.488 10.446 1.00 92.12 97 GLY A N 1
ATOM 788 C CA . GLY A 1 97 ? -9.034 9.246 10.031 1.00 92.12 97 GLY A CA 1
ATOM 789 C C . GLY A 1 97 ? -9.246 9.123 8.517 1.00 92.12 97 GLY A C 1
ATOM 790 O O . GLY A 1 97 ? -9.764 8.099 8.074 1.00 92.12 97 GLY A O 1
ATOM 791 N N . GLU A 1 98 ? -8.834 10.121 7.729 1.00 92.50 98 GLU A N 1
ATOM 792 C CA . GLU A 1 98 ? -9.101 10.208 6.291 1.00 92.50 98 GLU A CA 1
ATOM 793 C C . GLU A 1 98 ? -7.833 10.017 5.449 1.00 92.50 98 GLU A C 1
ATOM 795 O O . GLU A 1 98 ? -6.750 10.498 5.791 1.00 92.50 98 GLU A O 1
ATOM 800 N N . ILE A 1 99 ? -7.973 9.345 4.303 1.00 94.44 99 ILE A N 1
ATOM 801 C CA . ILE A 1 99 ? -6.912 9.259 3.296 1.00 94.44 99 ILE A CA 1
ATOM 802 C C . ILE A 1 99 ? -7.030 10.436 2.327 1.00 94.44 99 ILE A C 1
ATOM 804 O O . ILE A 1 99 ? -7.962 10.500 1.525 1.00 94.44 99 ILE A O 1
ATOM 808 N N . ILE A 1 100 ? -6.041 11.331 2.359 1.00 92.12 100 ILE A N 1
ATOM 809 C CA . ILE A 1 100 ? -5.912 12.457 1.428 1.00 92.12 100 ILE A CA 1
ATOM 810 C C . ILE A 1 100 ? -4.643 12.252 0.601 1.00 92.12 100 ILE A C 1
ATOM 812 O O . ILE A 1 100 ? -3.546 12.155 1.148 1.00 92.12 100 ILE A O 1
ATOM 816 N N . ILE A 1 101 ? -4.798 12.155 -0.721 1.00 86.69 101 ILE A N 1
ATOM 817 C CA . ILE A 1 101 ? -3.693 11.908 -1.653 1.00 86.69 101 ILE A CA 1
ATOM 818 C C . ILE A 1 101 ? -3.359 13.212 -2.371 1.00 86.69 101 ILE A C 1
ATOM 820 O O . ILE A 1 101 ? -4.186 13.749 -3.110 1.00 86.69 101 ILE A O 1
ATOM 824 N N . ASN A 1 102 ? -2.132 13.690 -2.184 1.00 78.94 102 ASN A N 1
ATOM 825 C CA . ASN A 1 102 ? -1.615 14.833 -2.924 1.00 78.94 102 ASN A CA 1
ATOM 826 C C . ASN A 1 102 ? -1.173 14.384 -4.332 1.00 78.94 102 ASN A C 1
ATOM 828 O O . ASN A 1 102 ? -0.492 13.355 -4.457 1.00 78.94 102 ASN A O 1
ATOM 832 N N . PRO A 1 103 ? -1.560 15.112 -5.398 1.00 74.56 103 PRO A N 1
ATOM 833 C CA . PRO A 1 103 ? -1.155 14.774 -6.759 1.00 74.56 103 PRO A CA 1
ATOM 834 C C . PRO A 1 103 ? 0.372 14.798 -6.900 1.00 74.56 103 PRO A C 1
ATOM 836 O O . PRO A 1 103 ? 1.048 15.549 -6.197 1.00 74.56 103 PRO A O 1
ATOM 839 N N . ALA A 1 104 ? 0.886 13.937 -7.786 1.00 67.50 104 ALA A N 1
ATOM 840 C CA . ALA A 1 104 ? 2.278 13.978 -8.230 1.00 67.50 104 ALA A CA 1
ATOM 841 C C . ALA A 1 104 ? 2.487 15.193 -9.143 1.00 67.50 104 ALA A C 1
ATOM 843 O O . ALA A 1 104 ? 1.639 15.387 -10.045 1.00 67.50 104 ALA A O 1
#

Sequence (104 aa):
MTKKYLPEAASNQYADVYLHSPVPIVFINSDKVYLAFIDKDLSYEDAHDSKSGDYLIGYYNEQYFGVGLYDHKETKESIEDCYSRVFELIETAKNTGEIIINPA

Radius of gyration: 13.24 Å; chains: 1; bounding box: 28×32×28 Å

pLDDT: mean 92.94, std 4.51, range [67.5, 96.44]

Foldseek 3Di:
DEDVCLQVLLALVCLVCQQPPLFKDKYFQQQFDPCSRNPNVHGSVRGDGDPPLFRMWIDAPNDIDGHAFDVSDPDPVSVVVSVVQVVVQRVCCNVPVDGDGDHD

Secondary structure (DSSP, 8-state):
--GGGHHHHTSHHHHHHHHT-SS-EEEES-SB-THHHH-TT--TTTSPBP-S--SEEEEETTEEEEEPPGGG---HHHHHHHHHHHHHHHHHHHHHS-------